Protein AF-A0A1F9I8T6-F1 (afdb_monomer_lite)

pLDDT: mean 89.86, std 13.38, range [41.59, 98.38]

Structure (mmCIF, N/CA/C/O backbone):
data_AF-A0A1F9I8T6-F1
#
_entry.id   AF-A0A1F9I8T6-F1
#
loop_
_atom_site.group_PDB
_atom_site.id
_atom_site.type_symbol
_atom_site.label_atom_id
_atom_site.label_alt_id
_atom_site.label_comp_id
_atom_site.label_asym_id
_atom_site.label_entity_id
_atom_site.label_seq_id
_atom_site.pdbx_PDB_ins_code
_atom_site.Cartn_x
_atom_site.Cartn_y
_atom_site.Cartn_z
_atom_site.occupancy
_atom_site.B_iso_or_equiv
_atom_site.auth_seq_id
_atom_site.auth_comp_id
_atom_site.auth_asym_id
_atom_site.auth_atom_id
_atom_site.pdbx_PDB_model_num
ATOM 1 N N . MET A 1 1 ? 24.699 9.417 10.605 1.00 42.31 1 MET A N 1
ATOM 2 C CA . MET A 1 1 ? 23.934 8.700 9.565 1.00 42.31 1 MET A CA 1
ATOM 3 C C . MET A 1 1 ? 23.118 9.756 8.842 1.00 42.31 1 MET A C 1
ATOM 5 O O . MET A 1 1 ? 22.477 10.539 9.529 1.00 42.31 1 MET A O 1
ATOM 9 N N . LEU A 1 2 ? 23.258 9.899 7.523 1.00 41.59 2 LEU A N 1
ATOM 10 C CA . LEU A 1 2 ? 22.459 10.871 6.771 1.00 41.59 2 LEU A CA 1
ATOM 11 C C . LEU A 1 2 ? 21.016 10.363 6.734 1.00 41.59 2 LEU A C 1
ATOM 13 O O . LEU A 1 2 ? 20.786 9.213 6.368 1.00 41.59 2 LEU A O 1
ATOM 17 N N . ASP A 1 3 ? 20.078 11.199 7.163 1.00 48.91 3 ASP A N 1
ATOM 18 C CA . ASP A 1 3 ? 18.652 10.894 7.163 1.00 48.91 3 ASP A CA 1
ATOM 19 C C . ASP A 1 3 ? 18.120 10.993 5.726 1.00 48.91 3 ASP A C 1
ATOM 21 O O . ASP A 1 3 ? 17.873 12.085 5.207 1.00 48.91 3 ASP A O 1
ATOM 25 N N . GLY A 1 4 ? 18.015 9.840 5.061 1.00 51.62 4 GLY A N 1
ATOM 26 C CA . GLY A 1 4 ? 17.557 9.725 3.675 1.00 51.62 4 GLY A CA 1
ATOM 27 C C . GLY A 1 4 ? 16.160 10.304 3.441 1.00 51.62 4 GLY A C 1
ATOM 28 O O . GLY A 1 4 ? 15.880 10.752 2.330 1.00 51.62 4 GLY A O 1
ATOM 29 N N . SER A 1 5 ? 15.327 10.383 4.487 1.00 48.72 5 SER A N 1
ATOM 30 C CA . SER A 1 5 ? 13.974 10.948 4.413 1.00 48.72 5 SER A CA 1
ATOM 31 C C . SER A 1 5 ? 13.971 12.459 4.136 1.00 48.72 5 SER A C 1
ATOM 33 O O . SER A 1 5 ? 13.034 12.979 3.534 1.00 48.72 5 SER A O 1
ATOM 35 N N . LYS A 1 6 ? 15.053 13.169 4.493 1.00 47.25 6 LYS A N 1
ATOM 36 C CA . LYS A 1 6 ? 15.204 14.623 4.287 1.00 47.25 6 LYS A CA 1
ATOM 37 C C . LYS A 1 6 ? 15.767 15.005 2.923 1.00 47.25 6 LYS A C 1
ATOM 39 O O . LYS A 1 6 ? 15.744 16.178 2.565 1.00 47.25 6 LYS A O 1
ATOM 44 N N . LEU A 1 7 ? 16.288 14.039 2.167 1.00 55.56 7 LEU A N 1
ATOM 45 C CA . LEU A 1 7 ? 16.941 14.289 0.880 1.00 55.56 7 LEU A CA 1
ATOM 46 C C . LEU A 1 7 ? 15.952 14.349 -0.294 1.00 55.56 7 LEU A C 1
ATOM 48 O O . LEU A 1 7 ? 16.379 14.549 -1.427 1.00 55.56 7 LEU A O 1
ATOM 52 N N . GLY A 1 8 ? 14.645 14.173 -0.047 1.00 53.62 8 GLY A N 1
ATOM 53 C CA . GLY A 1 8 ? 13.623 14.150 -1.103 1.00 53.62 8 GLY A CA 1
ATOM 54 C C . GLY A 1 8 ? 13.831 13.017 -2.109 1.00 53.62 8 GLY A C 1
ATOM 55 O O . GLY A 1 8 ? 13.248 13.018 -3.187 1.00 53.62 8 GLY A O 1
ATOM 56 N N . ILE A 1 9 ? 14.689 12.063 -1.758 1.00 56.34 9 ILE A N 1
ATOM 57 C CA . ILE A 1 9 ? 14.973 10.889 -2.549 1.00 56.34 9 ILE A CA 1
ATOM 58 C C . ILE A 1 9 ? 13.778 9.945 -2.370 1.00 56.34 9 ILE A C 1
ATOM 60 O O . ILE A 1 9 ? 13.543 9.488 -1.248 1.00 56.34 9 ILE A O 1
ATOM 64 N N . PRO A 1 10 ? 13.022 9.627 -3.434 1.00 57.72 10 PRO A N 1
ATOM 65 C CA . PRO A 1 10 ? 12.021 8.582 -3.363 1.00 57.72 10 PRO A CA 1
ATOM 66 C C . PRO A 1 10 ? 12.758 7.261 -3.120 1.00 57.72 10 PRO A C 1
ATOM 68 O O . PRO A 1 10 ? 13.314 6.649 -4.027 1.00 57.72 10 PRO A O 1
ATOM 71 N N . TYR A 1 11 ? 12.790 6.832 -1.864 1.00 54.19 11 TYR A N 1
ATOM 72 C CA . TYR A 1 11 ? 13.303 5.540 -1.439 1.00 54.19 11 TYR A CA 1
ATOM 73 C C . TYR A 1 11 ? 12.283 4.935 -0.488 1.00 54.19 11 TYR A C 1
ATOM 75 O O . TYR A 1 11 ? 12.175 5.343 0.666 1.00 54.19 11 TYR A O 1
ATOM 83 N N . SER A 1 12 ? 11.503 3.977 -0.986 1.00 60.12 12 SER A N 1
ATOM 84 C CA . SER A 1 12 ? 10.642 3.176 -0.124 1.00 60.12 12 SER A CA 1
ATOM 85 C C . SER A 1 12 ? 11.394 1.920 0.298 1.00 60.12 12 SER A C 1
ATOM 87 O O . SER A 1 12 ? 11.712 1.071 -0.535 1.00 60.12 12 SER A O 1
ATOM 89 N N . SER A 1 13 ? 11.650 1.773 1.597 1.00 60.97 13 SER A N 1
ATOM 90 C CA . SER A 1 13 ? 12.089 0.501 2.187 1.00 60.97 13 SER A CA 1
ATOM 91 C C . SER A 1 13 ? 10.970 -0.548 2.209 1.00 60.97 13 SER A C 1
ATOM 93 O O . SER A 1 13 ? 11.243 -1.736 2.370 1.00 60.97 13 SER A O 1
ATOM 95 N N . ASN A 1 14 ? 9.717 -0.126 2.010 1.00 71.81 14 ASN A N 1
ATOM 96 C CA . ASN A 1 14 ? 8.541 -0.976 2.108 1.00 71.81 14 ASN A CA 1
ATOM 97 C C . ASN A 1 14 ? 7.966 -1.238 0.717 1.00 71.81 14 ASN A C 1
ATOM 99 O O . ASN A 1 14 ? 7.405 -0.349 0.072 1.00 71.81 14 ASN A O 1
ATOM 103 N N . MET A 1 15 ? 8.096 -2.476 0.254 1.00 79.94 15 MET A N 1
ATOM 104 C CA . MET A 1 15 ? 7.555 -2.916 -1.026 1.00 79.94 15 MET A CA 1
ATOM 105 C C . MET A 1 15 ? 7.013 -4.336 -0.916 1.00 79.94 15 MET A C 1
ATOM 107 O O . MET A 1 15 ? 7.636 -5.218 -0.326 1.00 79.94 15 MET A O 1
ATOM 111 N N . VAL A 1 16 ? 5.846 -4.562 -1.516 1.00 89.12 16 VAL A N 1
ATOM 112 C CA . VAL A 1 16 ? 5.342 -5.910 -1.774 1.00 89.12 16 VAL A CA 1
ATOM 113 C C . VAL A 1 16 ? 5.932 -6.363 -3.098 1.00 89.12 16 VAL A C 1
ATOM 115 O O . VAL A 1 16 ? 5.702 -5.736 -4.129 1.00 89.12 16 VAL A O 1
ATOM 118 N N . VAL A 1 17 ? 6.675 -7.466 -3.077 1.00 91.69 17 VAL A N 1
ATOM 119 C CA . VAL A 1 17 ? 7.301 -8.026 -4.277 1.00 91.69 17 VAL A CA 1
ATOM 120 C C . VAL A 1 17 ? 6.781 -9.437 -4.504 1.00 91.69 17 VAL A C 1
ATOM 122 O O . VAL A 1 17 ? 6.760 -10.266 -3.596 1.00 91.69 17 VAL A O 1
ATOM 125 N N . VAL A 1 18 ? 6.385 -9.725 -5.742 1.00 94.38 18 VAL A N 1
ATOM 126 C CA . VAL A 1 18 ? 5.931 -11.048 -6.174 1.00 94.38 18 VAL A CA 1
ATOM 127 C C . VAL A 1 18 ? 6.653 -11.452 -7.453 1.00 94.38 18 VAL A C 1
ATOM 129 O O . VAL A 1 18 ? 6.978 -10.625 -8.303 1.00 94.38 18 VAL A O 1
ATOM 132 N N . ARG A 1 19 ? 6.908 -12.752 -7.621 1.00 95.94 19 ARG A N 1
ATOM 133 C CA . ARG A 1 19 ? 7.426 -13.271 -8.892 1.00 95.94 19 ARG A CA 1
ATOM 134 C C . ARG A 1 19 ? 6.360 -13.096 -9.971 1.00 95.94 19 ARG A C 1
ATOM 136 O O . ARG A 1 19 ? 5.257 -13.612 -9.806 1.00 95.94 19 ARG A O 1
ATOM 143 N N . LYS A 1 20 ? 6.716 -12.488 -11.107 1.00 94.00 20 LYS A N 1
ATOM 144 C CA . LYS A 1 20 ? 5.810 -12.326 -12.260 1.00 94.00 20 LYS A CA 1
ATOM 145 C C . LYS A 1 20 ? 5.119 -13.635 -12.658 1.00 94.00 20 LYS A C 1
ATOM 147 O O . LYS A 1 20 ? 3.902 -13.699 -12.713 1.00 94.00 20 LYS A O 1
ATOM 152 N N . SER A 1 21 ? 5.879 -14.723 -12.772 1.00 96.81 21 SER A N 1
ATOM 153 C CA . SER A 1 21 ? 5.321 -16.037 -13.118 1.00 96.81 21 SER A CA 1
ATOM 154 C C . SER A 1 21 ? 4.344 -16.605 -12.080 1.00 96.81 21 SER A C 1
ATOM 156 O O . SER A 1 21 ? 3.495 -17.426 -12.420 1.00 96.81 21 SER A O 1
ATOM 158 N N . TYR A 1 22 ? 4.459 -16.202 -10.810 1.00 98.00 22 TYR A N 1
ATOM 159 C CA . TYR A 1 22 ? 3.483 -16.563 -9.786 1.00 98.00 22 TYR A CA 1
ATOM 160 C C . TYR A 1 22 ? 2.212 -15.727 -9.932 1.00 98.00 22 TYR A C 1
ATOM 162 O O . TYR A 1 22 ? 1.128 -16.302 -9.888 1.00 98.00 22 TYR A O 1
ATOM 170 N N . LEU A 1 23 ? 2.348 -14.414 -10.154 1.00 96.62 23 LEU A N 1
ATOM 171 C CA . LEU A 1 23 ? 1.227 -13.514 -10.430 1.00 96.62 23 LEU A CA 1
ATOM 172 C C . LEU A 1 23 ? 0.425 -13.975 -11.653 1.00 96.62 23 LEU A C 1
ATOM 174 O O . LEU A 1 23 ? -0.792 -14.093 -11.560 1.00 96.62 23 LEU A O 1
ATOM 178 N N . ASP A 1 24 ? 1.099 -14.317 -12.751 1.00 96.00 24 ASP A N 1
ATOM 179 C CA . ASP A 1 24 ? 0.453 -14.766 -13.989 1.00 96.00 24 ASP A CA 1
ATOM 180 C C . ASP A 1 24 ? -0.389 -16.036 -13.772 1.00 96.00 24 ASP A C 1
ATOM 182 O O . ASP A 1 24 ? -1.477 -16.170 -14.326 1.00 96.00 24 ASP A O 1
ATOM 186 N N . ARG A 1 25 ? 0.088 -16.966 -12.930 1.00 98.19 25 ARG A N 1
ATOM 187 C CA . ARG A 1 25 ? -0.608 -18.234 -12.639 1.00 98.19 25 ARG A CA 1
ATOM 188 C C . ARG A 1 25 ? -1.634 -18.150 -11.509 1.00 98.19 25 ARG A C 1
ATOM 190 O O . ARG A 1 25 ? -2.525 -18.986 -11.454 1.00 98.19 25 ARG A O 1
ATOM 197 N N . ASN A 1 26 ? -1.492 -17.196 -10.591 1.00 98.06 26 ASN A N 1
ATOM 198 C CA . ASN A 1 26 ? -2.265 -17.131 -9.344 1.00 98.06 26 ASN A CA 1
ATOM 199 C C . ASN A 1 26 ? -2.853 -15.733 -9.128 1.00 98.06 26 ASN A C 1
ATOM 201 O O . ASN A 1 26 ? -2.856 -15.217 -8.007 1.00 98.06 26 ASN A O 1
ATOM 205 N N . ARG A 1 27 ? -3.320 -15.094 -10.207 1.00 96.31 27 ARG A N 1
ATOM 206 C CA . ARG A 1 27 ? -3.734 -13.685 -10.188 1.00 96.31 27 ARG A CA 1
ATOM 207 C C . ARG A 1 27 ? -4.767 -13.388 -9.106 1.00 96.31 27 ARG A C 1
ATOM 209 O O . ARG A 1 27 ? -4.621 -12.395 -8.404 1.00 96.31 27 ARG A O 1
ATOM 216 N N . GLU A 1 28 ? -5.771 -14.245 -8.939 1.00 97.12 28 GLU A N 1
ATOM 217 C CA . GLU A 1 28 ? -6.809 -14.063 -7.919 1.00 97.12 28 GLU A CA 1
ATOM 218 C C . GLU A 1 28 ? -6.242 -14.116 -6.494 1.00 97.12 28 GLU A C 1
ATOM 220 O O . GLU A 1 28 ? -6.558 -13.258 -5.671 1.00 97.12 28 GLU A O 1
ATOM 225 N N . THR A 1 29 ? -5.345 -15.062 -6.210 1.00 98.31 29 THR A N 1
ATOM 226 C CA . THR A 1 29 ? -4.670 -15.167 -4.910 1.00 98.31 29 THR A CA 1
ATOM 227 C C . THR A 1 29 ? -3.882 -13.901 -4.596 1.00 98.31 29 THR A C 1
ATOM 229 O O . THR A 1 29 ? -4.024 -13.338 -3.511 1.00 98.31 29 THR A O 1
ATOM 232 N N . VAL A 1 30 ? -3.083 -13.410 -5.552 1.00 97.81 30 VAL A N 1
ATOM 233 C CA . VAL A 1 30 ? -2.313 -12.173 -5.353 1.00 97.81 30 VAL A CA 1
ATOM 234 C C . VAL A 1 30 ? -3.250 -10.971 -5.226 1.00 97.81 30 VAL A C 1
ATOM 236 O O . VAL A 1 30 ? -3.041 -10.126 -4.363 1.00 97.81 30 VAL A O 1
ATOM 239 N N . ARG A 1 31 ? -4.334 -10.914 -6.006 1.00 97.00 31 ARG A N 1
ATOM 240 C CA . ARG A 1 31 ? -5.356 -9.868 -5.886 1.00 97.00 31 ARG A CA 1
ATOM 241 C C . ARG A 1 31 ? -5.981 -9.843 -4.491 1.00 97.00 31 ARG A C 1
ATOM 243 O O . ARG A 1 31 ? -6.075 -8.776 -3.894 1.00 97.00 31 ARG A O 1
ATOM 250 N N . ASN A 1 32 ? -6.374 -10.995 -3.952 1.00 98.00 32 ASN A N 1
ATOM 251 C CA . ASN A 1 32 ? -6.946 -11.096 -2.607 1.00 98.00 32 ASN A CA 1
ATOM 252 C C . ASN A 1 32 ? -5.929 -10.723 -1.520 1.00 98.00 32 ASN A C 1
ATOM 254 O O . ASN A 1 32 ? -6.296 -10.067 -0.548 1.00 98.00 32 ASN A O 1
ATOM 258 N N . PHE A 1 33 ? -4.650 -11.052 -1.713 1.00 97.88 33 PHE A N 1
ATOM 259 C CA . PHE A 1 33 ? -3.579 -10.566 -0.847 1.00 97.88 33 PHE A CA 1
ATOM 260 C C . PHE A 1 33 ? -3.470 -9.033 -0.877 1.00 97.88 33 PHE A C 1
ATOM 262 O O . PHE A 1 33 ? -3.454 -8.404 0.178 1.00 97.88 33 PHE A O 1
ATOM 269 N N . ILE A 1 34 ? -3.467 -8.409 -2.061 1.00 97.31 34 ILE A N 1
ATOM 270 C CA . ILE A 1 34 ? -3.413 -6.943 -2.178 1.00 97.31 34 ILE A CA 1
ATOM 271 C C . ILE A 1 34 ? -4.657 -6.288 -1.563 1.00 97.31 34 ILE A C 1
ATOM 273 O O . ILE A 1 34 ? -4.517 -5.281 -0.875 1.00 97.31 34 ILE A O 1
ATOM 277 N N . LYS A 1 35 ? -5.853 -6.876 -1.711 1.00 98.06 35 LYS A N 1
ATOM 278 C CA . LYS A 1 35 ? -7.057 -6.406 -1.000 1.00 98.06 35 LYS A CA 1
ATOM 279 C C . LYS A 1 35 ? -6.847 -6.377 0.513 1.00 98.06 35 LYS A C 1
ATOM 281 O O . LYS A 1 35 ? -7.148 -5.363 1.132 1.00 98.06 35 LYS A O 1
ATOM 286 N N . ALA A 1 36 ? -6.298 -7.452 1.081 1.00 98.31 36 ALA A N 1
ATOM 287 C CA . ALA A 1 36 ? -6.013 -7.534 2.511 1.00 98.31 36 ALA A CA 1
ATOM 288 C C . ALA A 1 36 ? -4.962 -6.503 2.956 1.00 98.31 36 ALA A C 1
ATOM 290 O O . ALA A 1 36 ? -5.101 -5.913 4.023 1.00 98.31 36 ALA A O 1
ATOM 291 N N . VAL A 1 37 ? -3.938 -6.240 2.135 1.00 96.94 37 VAL A N 1
ATOM 292 C CA . VAL A 1 37 ? -2.950 -5.179 2.404 1.00 96.94 37 VAL A CA 1
ATOM 293 C C . VAL A 1 37 ? -3.615 -3.802 2.419 1.00 96.94 37 VAL A C 1
ATOM 295 O O . VAL A 1 37 ? -3.418 -3.043 3.364 1.00 96.94 37 VAL A O 1
ATOM 298 N N . VAL A 1 38 ? -4.426 -3.485 1.406 1.00 97.62 38 VAL A N 1
ATOM 299 C CA . VAL A 1 38 ? -5.142 -2.203 1.316 1.00 97.62 38 VAL A CA 1
ATOM 300 C C . VAL A 1 38 ? -6.078 -2.019 2.510 1.00 97.62 38 VAL A C 1
ATOM 302 O O . VAL A 1 38 ? -6.031 -0.978 3.163 1.00 97.62 38 VAL A O 1
ATOM 305 N N . GLU A 1 39 ? -6.896 -3.017 2.836 1.00 98.31 39 GLU A N 1
ATOM 306 C CA . GLU A 1 39 ? -7.782 -2.979 4.005 1.00 98.31 39 GLU A CA 1
ATOM 307 C C . GLU A 1 39 ? -6.991 -2.843 5.311 1.00 98.31 39 GLU A C 1
ATOM 309 O O . GLU A 1 39 ? -7.339 -2.025 6.159 1.00 98.31 39 GLU A O 1
ATOM 314 N N . GLY A 1 40 ? -5.866 -3.552 5.435 1.00 97.75 40 GLY A N 1
ATOM 315 C CA . GLY A 1 40 ? -4.950 -3.430 6.565 1.00 97.75 40 GLY A CA 1
ATOM 316 C C . GLY A 1 40 ? -4.408 -2.011 6.749 1.00 97.75 40 GLY A C 1
ATOM 317 O O . GLY A 1 40 ? -4.361 -1.536 7.879 1.00 97.75 40 GLY A O 1
ATOM 318 N N . ILE A 1 41 ? -4.064 -1.304 5.665 1.00 96.81 41 ILE A N 1
ATOM 319 C CA . ILE A 1 41 ? -3.630 0.105 5.709 1.00 96.81 41 ILE A CA 1
ATOM 320 C C . ILE A 1 41 ? -4.760 1.018 6.206 1.00 96.81 41 ILE A C 1
ATOM 322 O O . ILE A 1 41 ? -4.527 1.883 7.055 1.00 96.81 41 ILE A O 1
ATOM 326 N N . HIS A 1 42 ? -5.985 0.818 5.712 1.00 98.25 42 HIS A N 1
ATOM 327 C CA . HIS A 1 42 ? -7.143 1.601 6.150 1.00 98.25 42 HIS A CA 1
ATOM 328 C C . HIS A 1 42 ? -7.428 1.358 7.632 1.00 98.25 42 HIS A C 1
ATOM 330 O O . HIS A 1 42 ? -7.493 2.298 8.424 1.00 98.25 42 HIS A O 1
ATOM 336 N N . TYR A 1 43 ? -7.506 0.091 8.036 1.00 98.06 43 TYR A N 1
ATOM 337 C CA . TYR A 1 43 ? -7.706 -0.277 9.429 1.00 98.06 43 TYR A CA 1
ATOM 338 C C . TYR A 1 43 ? -6.600 0.302 10.316 1.00 98.06 43 TYR A C 1
ATOM 340 O O . TYR A 1 43 ? -6.897 0.889 11.357 1.00 98.06 43 TYR A O 1
ATOM 348 N N . TYR A 1 44 ? -5.338 0.177 9.894 1.00 96.88 44 TYR A N 1
ATOM 349 C CA . TYR A 1 44 ? -4.173 0.686 10.610 1.00 96.88 44 TYR A CA 1
ATOM 350 C C . TYR A 1 44 ? -4.312 2.178 10.925 1.00 96.88 44 TYR A C 1
ATOM 352 O O . TYR A 1 44 ? -4.174 2.572 12.086 1.00 96.88 44 TYR A O 1
ATOM 360 N N . LYS A 1 45 ? -4.648 2.984 9.912 1.00 96.31 45 LYS A N 1
ATOM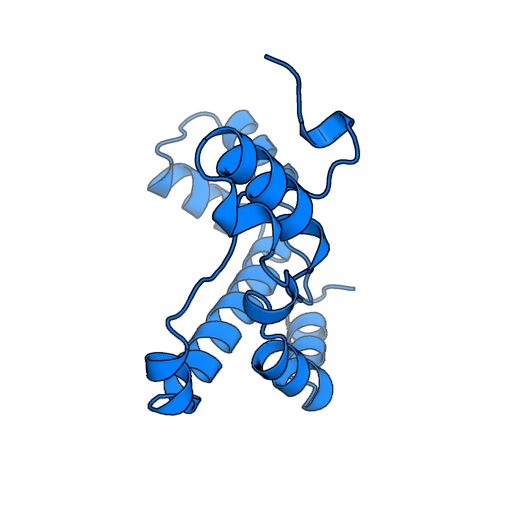 361 C CA . LYS A 1 45 ? -4.821 4.436 10.037 1.00 96.31 45 LYS A CA 1
ATOM 362 C C . LYS A 1 45 ? -6.02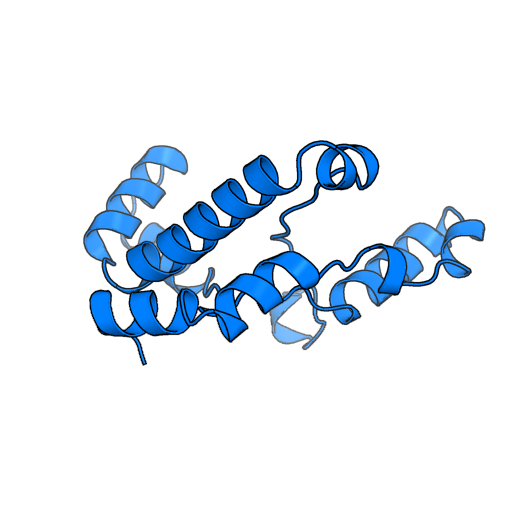6 4.827 10.882 1.00 96.31 45 LYS A C 1
ATOM 364 O O . LYS A 1 45 ? -5.920 5.739 11.696 1.00 96.31 45 LYS A O 1
ATOM 369 N N . ALA A 1 46 ? -7.154 4.146 10.702 1.00 97.56 46 ALA A N 1
ATOM 370 C CA . ALA A 1 46 ? -8.383 4.462 11.421 1.00 97.56 46 ALA A CA 1
ATOM 371 C C . ALA A 1 46 ? -8.349 4.027 12.896 1.00 97.56 46 ALA A C 1
ATOM 373 O O . ALA A 1 46 ? -9.026 4.621 13.731 1.00 97.56 46 ALA A O 1
ATOM 374 N N . ASN A 1 47 ? -7.545 3.016 13.245 1.00 97.31 47 ASN A N 1
ATOM 375 C CA . ASN A 1 47 ? -7.566 2.380 14.565 1.00 97.31 47 ASN A CA 1
ATOM 376 C C . ASN A 1 47 ? -6.227 2.514 15.305 1.00 97.31 47 ASN A C 1
ATOM 378 O O . ASN A 1 47 ? -5.633 1.510 15.706 1.00 97.31 47 ASN A O 1
ATOM 382 N N . LYS A 1 48 ? -5.767 3.753 15.536 1.00 96.38 48 LYS A N 1
ATOM 383 C CA . LYS A 1 48 ? -4.459 4.056 16.158 1.00 96.38 48 LYS A CA 1
ATOM 384 C C . LYS A 1 48 ? -4.153 3.194 17.391 1.00 96.38 48 LYS A C 1
ATOM 386 O O . LYS A 1 48 ? -3.126 2.529 17.421 1.00 96.38 48 LYS A O 1
ATOM 391 N N . GLU A 1 49 ? -5.037 3.145 18.390 1.00 97.75 49 GLU A N 1
ATOM 392 C CA . GLU A 1 49 ? -4.766 2.401 19.635 1.00 97.75 49 GLU A CA 1
ATOM 393 C C . GLU A 1 49 ? -4.602 0.892 19.427 1.00 97.75 49 GLU A C 1
ATOM 395 O O . GLU A 1 49 ? -3.790 0.251 20.097 1.00 97.75 49 GLU A O 1
ATOM 400 N N . PHE A 1 50 ? -5.354 0.305 18.494 1.00 97.88 50 PHE A N 1
ATOM 401 C CA . PHE A 1 50 ? -5.161 -1.096 18.135 1.00 97.88 50 PHE A CA 1
ATOM 402 C C . PHE A 1 50 ? -3.817 -1.283 17.429 1.00 97.88 50 PHE A C 1
ATOM 404 O O . PHE A 1 50 ? -3.050 -2.175 17.791 1.00 97.88 50 PHE A O 1
ATOM 411 N N . SER A 1 51 ? -3.514 -0.419 16.460 1.00 97.31 51 SER A N 1
ATOM 412 C CA . SER A 1 51 ? -2.262 -0.445 15.706 1.00 97.31 51 SER A CA 1
ATOM 413 C C . SER A 1 51 ? -1.044 -0.325 16.619 1.00 97.31 51 SER A C 1
ATOM 415 O O . SER A 1 51 ? -0.112 -1.111 16.480 1.00 97.31 51 SER A O 1
ATOM 417 N N . LEU A 1 52 ? -1.077 0.564 17.618 1.00 97.75 52 LEU A N 1
ATOM 418 C CA . LEU A 1 52 ? -0.013 0.694 18.619 1.00 97.75 52 LEU A CA 1
ATOM 419 C C . LEU A 1 52 ? 0.192 -0.599 19.412 1.00 97.75 52 LEU A C 1
ATOM 421 O O . LEU A 1 52 ? 1.327 -1.034 19.582 1.00 97.75 52 LEU A O 1
ATOM 425 N N . LYS A 1 53 ? -0.886 -1.272 19.839 1.00 97.75 53 LYS A N 1
ATOM 426 C CA . LYS A 1 53 ? -0.779 -2.572 20.528 1.00 97.75 53 LYS A CA 1
ATOM 427 C C . LYS A 1 53 ? -0.126 -3.635 19.642 1.00 97.75 53 LYS A C 1
ATOM 429 O O . LYS A 1 53 ? 0.679 -4.429 20.128 1.00 97.75 53 LYS A O 1
ATOM 434 N N . VAL A 1 54 ? -0.468 -3.660 18.353 1.00 97.12 54 VAL A N 1
ATOM 435 C CA . VAL A 1 54 ? 0.118 -4.586 17.373 1.00 97.12 54 VAL A CA 1
ATOM 436 C C . VAL A 1 54 ? 1.600 -4.278 17.145 1.00 97.12 54 VAL A C 1
ATOM 438 O O . VAL A 1 54 ? 2.416 -5.196 17.237 1.00 97.12 54 VAL A O 1
ATOM 441 N N . ILE A 1 55 ? 1.955 -3.006 16.929 1.00 95.81 55 ILE A N 1
ATOM 442 C CA . ILE A 1 55 ? 3.343 -2.533 16.799 1.00 95.81 55 ILE A CA 1
ATOM 443 C C . ILE A 1 55 ? 4.154 -2.954 18.027 1.00 95.81 55 ILE A C 1
ATOM 445 O O . ILE A 1 55 ? 5.142 -3.673 17.889 1.00 95.81 55 ILE A O 1
ATOM 449 N N . SER A 1 56 ? 3.701 -2.599 19.233 1.00 97.31 56 SER A N 1
ATOM 450 C CA . SER A 1 56 ? 4.377 -2.949 20.487 1.00 97.31 56 SER A CA 1
ATOM 451 C C . SER A 1 56 ? 4.601 -4.451 20.629 1.00 97.31 56 SER A C 1
ATOM 453 O O . SER A 1 56 ? 5.700 -4.882 20.978 1.00 97.31 56 SER A O 1
ATOM 455 N N . LYS A 1 57 ? 3.590 -5.267 20.301 1.00 97.81 57 LYS A N 1
ATOM 456 C CA . LYS A 1 57 ? 3.684 -6.729 20.385 1.00 97.81 57 LYS A CA 1
ATOM 457 C C . LYS A 1 57 ? 4.739 -7.298 19.436 1.00 97.81 57 LYS A C 1
ATOM 459 O O . LYS A 1 57 ? 5.568 -8.097 19.868 1.00 97.81 57 LYS A O 1
ATOM 464 N N . TYR A 1 58 ? 4.689 -6.943 18.152 1.00 96.69 58 TYR A N 1
ATOM 465 C CA . TYR A 1 58 ? 5.538 -7.579 17.139 1.00 96.69 58 TYR A CA 1
ATOM 466 C C . TYR A 1 58 ? 6.940 -6.974 17.057 1.00 96.69 58 TYR A C 1
ATOM 468 O O . TYR A 1 58 ? 7.890 -7.702 16.779 1.00 96.69 58 TYR A O 1
ATOM 476 N N . MET A 1 59 ? 7.093 -5.686 17.369 1.00 94.19 59 MET A N 1
ATOM 477 C CA . MET A 1 59 ? 8.395 -5.012 17.420 1.00 94.19 59 MET A CA 1
ATOM 478 C C . MET A 1 59 ? 9.046 -5.072 18.808 1.00 94.19 59 MET A C 1
ATOM 480 O O . MET A 1 59 ? 10.168 -4.605 18.973 1.00 94.19 59 MET A O 1
ATOM 484 N N . ARG A 1 60 ? 8.369 -5.669 19.802 1.00 96.69 60 ARG A N 1
ATOM 485 C CA . ARG A 1 60 ? 8.820 -5.760 21.205 1.00 96.69 60 ARG A CA 1
ATOM 486 C C . ARG A 1 60 ? 9.129 -4.389 21.818 1.00 96.69 60 ARG A C 1
ATOM 488 O O . ARG A 1 60 ? 10.050 -4.250 22.617 1.00 96.69 60 ARG A O 1
ATOM 495 N N . ILE A 1 61 ? 8.342 -3.385 21.439 1.00 96.19 61 ILE A N 1
ATOM 496 C CA . ILE A 1 61 ? 8.459 -2.018 21.944 1.00 96.19 61 ILE A CA 1
ATOM 497 C C . ILE A 1 61 ? 7.602 -1.896 23.205 1.00 96.19 61 ILE A C 1
ATOM 499 O O . ILE A 1 61 ? 6.380 -2.048 23.153 1.00 96.19 61 ILE A O 1
ATOM 503 N N . THR A 1 62 ? 8.245 -1.607 24.333 1.00 96.06 62 THR A N 1
ATOM 504 C CA . THR A 1 62 ? 7.583 -1.364 25.625 1.00 96.06 62 THR A CA 1
ATOM 505 C C . THR A 1 62 ? 7.272 0.111 25.858 1.00 96.06 62 THR A C 1
ATOM 507 O O . THR A 1 62 ? 6.353 0.426 26.607 1.00 96.06 62 THR A O 1
ATOM 510 N N . 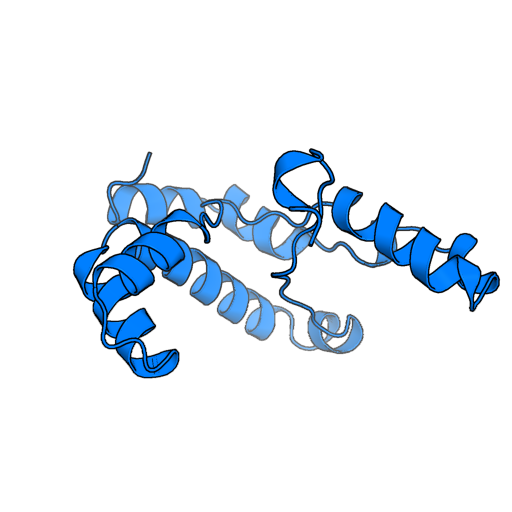ASP A 1 63 ? 8.033 1.005 25.225 1.00 97.38 63 ASP A N 1
ATOM 511 C CA . ASP A 1 63 ? 7.842 2.449 25.313 1.00 97.38 63 ASP A CA 1
ATOM 512 C C . ASP A 1 63 ? 6.753 2.909 24.335 1.00 97.38 63 ASP A C 1
ATOM 514 O O . ASP A 1 63 ? 6.850 2.718 23.119 1.00 97.38 63 ASP A O 1
ATOM 518 N N . ARG A 1 64 ? 5.697 3.524 24.868 1.00 95.19 64 ARG A N 1
ATOM 519 C CA . ARG A 1 64 ? 4.583 4.005 24.054 1.00 95.19 64 ARG A CA 1
ATOM 520 C C . ARG A 1 64 ? 5.011 5.104 23.085 1.00 95.19 64 ARG A C 1
ATOM 522 O O . ARG A 1 64 ? 4.511 5.115 21.963 1.00 95.19 64 ARG A O 1
ATOM 529 N N . GLU A 1 65 ? 5.903 6.006 23.479 1.00 96.94 65 GLU A N 1
ATOM 530 C CA . GLU A 1 65 ? 6.315 7.119 22.619 1.00 96.94 65 GLU A CA 1
ATOM 531 C C . GLU A 1 65 ? 7.031 6.605 21.369 1.00 96.94 65 GLU A C 1
ATOM 533 O O . GLU A 1 65 ? 6.726 7.050 20.263 1.00 96.94 65 GLU A O 1
ATOM 538 N N . VAL A 1 66 ? 7.870 5.577 21.527 1.00 96.12 66 VAL A N 1
ATOM 539 C CA . VAL A 1 66 ? 8.559 4.899 20.417 1.00 96.12 66 VAL A CA 1
ATOM 540 C C . VAL A 1 66 ? 7.567 4.190 19.486 1.00 96.12 66 VAL A C 1
ATOM 542 O O . VAL A 1 66 ? 7.719 4.223 18.262 1.00 96.12 66 VAL A O 1
ATOM 545 N N . ALA A 1 67 ? 6.521 3.562 20.033 1.00 96.25 67 ALA A N 1
ATOM 546 C CA . ALA A 1 67 ? 5.472 2.945 19.218 1.00 96.25 67 ALA A CA 1
ATOM 547 C C . ALA A 1 67 ? 4.655 3.999 18.450 1.00 96.25 67 ALA A C 1
ATOM 549 O O . ALA A 1 67 ? 4.292 3.785 17.294 1.00 96.25 67 ALA A O 1
ATOM 550 N N . GLU A 1 68 ? 4.381 5.148 19.072 1.00 96.75 68 GLU A N 1
ATOM 551 C CA . GLU A 1 68 ? 3.694 6.263 18.422 1.00 96.75 68 GLU A CA 1
ATOM 552 C C . GLU A 1 68 ? 4.542 6.944 17.347 1.00 96.75 68 GLU A C 1
ATOM 554 O O . GLU A 1 68 ? 3.997 7.370 16.329 1.00 96.75 68 GLU A O 1
ATOM 559 N N . GLU A 1 69 ? 5.854 7.040 17.549 1.00 94.06 69 GLU A N 1
ATOM 560 C CA . GLU A 1 69 ? 6.788 7.509 16.529 1.00 94.06 69 GLU A CA 1
ATOM 56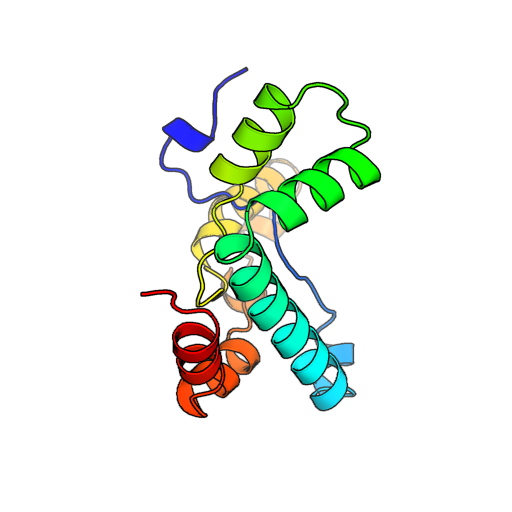1 C C . GLU A 1 69 ? 6.786 6.576 15.319 1.00 94.06 69 GLU A C 1
ATOM 563 O O . GLU A 1 69 ? 6.543 7.047 14.211 1.00 94.06 69 GLU A O 1
ATOM 568 N N . ASN A 1 70 ? 6.895 5.259 15.537 1.00 90.56 70 ASN A N 1
ATOM 569 C CA . ASN A 1 70 ? 6.753 4.269 14.465 1.00 90.56 70 ASN A CA 1
ATOM 570 C C . ASN A 1 70 ? 5.410 4.422 13.742 1.00 90.56 70 ASN A C 1
ATOM 572 O O . ASN A 1 70 ? 5.354 4.401 12.516 1.00 90.56 70 ASN A O 1
ATOM 576 N N . PHE A 1 71 ? 4.318 4.628 14.483 1.00 93.56 71 PHE A N 1
ATOM 577 C CA . PHE A 1 71 ? 3.012 4.808 13.859 1.00 93.56 71 PHE A CA 1
ATOM 578 C C . PHE A 1 71 ? 2.968 6.025 12.915 1.00 93.56 71 PHE A C 1
ATOM 580 O O . PHE A 1 71 ? 2.361 5.960 11.846 1.00 93.56 71 PHE A O 1
ATOM 587 N N . ARG A 1 72 ? 3.604 7.136 13.312 1.00 91.19 72 ARG A N 1
ATOM 588 C CA . ARG A 1 72 ? 3.675 8.373 12.517 1.00 91.19 72 ARG A CA 1
ATOM 589 C C . ARG A 1 72 ? 4.635 8.267 11.336 1.00 91.19 72 ARG A C 1
ATOM 591 O O . ARG A 1 72 ? 4.349 8.840 10.293 1.00 91.19 72 ARG A O 1
ATOM 598 N N . GLU A 1 73 ? 5.762 7.584 11.511 1.00 86.69 73 GLU A N 1
ATOM 599 C CA . GLU A 1 73 ? 6.791 7.450 10.477 1.00 86.69 73 GLU A CA 1
ATOM 600 C C . GLU A 1 73 ? 6.314 6.562 9.318 1.00 86.69 73 GLU A C 1
ATOM 602 O O . GLU A 1 73 ? 6.522 6.892 8.151 1.00 86.69 73 GLU A O 1
ATOM 607 N N . TYR A 1 74 ? 5.605 5.469 9.618 1.00 85.44 74 TYR A N 1
ATOM 608 C CA . TYR A 1 74 ? 5.057 4.562 8.606 1.00 85.44 74 TYR A CA 1
ATOM 609 C C . TYR A 1 74 ? 3.686 5.036 8.093 1.00 85.44 74 TYR A C 1
ATOM 611 O O . TYR A 1 74 ? 2.648 4.400 8.305 1.00 85.44 74 TYR A O 1
ATOM 619 N N . ASP A 1 75 ? 3.694 6.168 7.387 1.00 85.88 75 ASP A N 1
ATOM 620 C CA . ASP A 1 75 ? 2.510 6.777 6.774 1.00 85.88 75 ASP A CA 1
ATOM 621 C 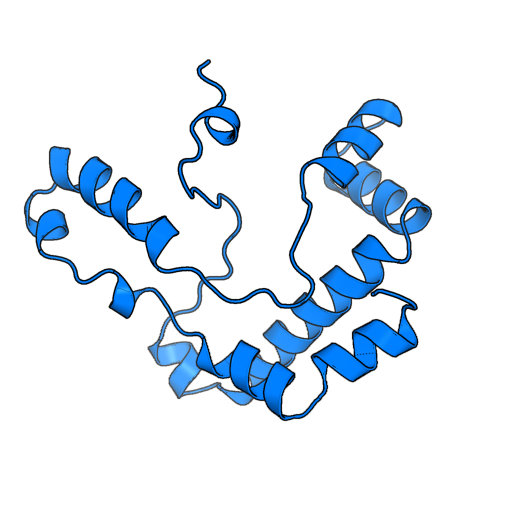C . ASP A 1 75 ? 2.171 6.148 5.408 1.00 85.88 75 ASP A C 1
ATOM 623 O O . ASP A 1 75 ? 2.441 6.699 4.341 1.00 85.88 75 ASP A O 1
ATOM 627 N N . PHE A 1 76 ? 1.597 4.942 5.421 1.00 89.56 76 PHE A N 1
ATOM 628 C CA . PHE A 1 76 ? 1.235 4.236 4.187 1.00 89.56 76 PHE A CA 1
ATOM 629 C C . PHE A 1 76 ? 0.119 4.960 3.410 1.00 89.56 76 PHE A C 1
ATOM 631 O O . PHE A 1 76 ? -0.925 5.244 3.992 1.00 89.56 76 PHE A O 1
ATOM 638 N N . PRO A 1 77 ? 0.235 5.198 2.094 1.00 91.75 77 PRO A N 1
ATOM 639 C CA . PRO A 1 77 ? -0.853 5.795 1.318 1.00 91.75 77 PRO A CA 1
ATOM 640 C C . PRO A 1 77 ? -2.082 4.871 1.256 1.00 91.75 77 PRO A C 1
ATOM 642 O O . PRO A 1 77 ? -1.952 3.665 1.050 1.00 91.75 77 PRO A O 1
ATOM 645 N N . LEU A 1 78 ? -3.293 5.442 1.353 1.00 94.31 78 LEU A N 1
ATOM 646 C CA . LEU A 1 78 ? -4.559 4.689 1.219 1.00 94.31 78 LEU A CA 1
ATOM 647 C C . LEU A 1 78 ? -4.712 4.028 -0.157 1.00 94.31 78 LEU A C 1
ATOM 649 O O . LEU A 1 78 ? -5.348 2.984 -0.287 1.00 94.31 78 LEU A O 1
ATOM 653 N N . ARG A 1 79 ? -4.092 4.630 -1.178 1.00 94.75 79 ARG A N 1
ATOM 654 C CA . ARG A 1 79 ? -3.950 4.087 -2.531 1.00 94.75 79 ARG A CA 1
ATOM 655 C C . ARG A 1 79 ? -2.480 3.708 -2.752 1.00 94.75 79 ARG A C 1
ATOM 657 O O . ARG A 1 79 ? -1.719 4.546 -3.236 1.00 94.75 79 ARG A O 1
ATOM 664 N N . PRO A 1 80 ? -2.042 2.493 -2.371 1.00 92.38 80 PRO A N 1
ATOM 665 C CA . PRO A 1 80 ? -0.632 2.109 -2.387 1.00 92.38 80 PRO A CA 1
ATOM 666 C C . PRO A 1 80 ? -0.149 1.731 -3.790 1.00 92.38 80 PRO A C 1
ATOM 668 O O . PRO A 1 80 ? 0.240 0.593 -4.046 1.00 92.38 80 PRO A O 1
ATOM 671 N N . TYR A 1 81 ? -0.187 2.689 -4.717 1.00 91.81 81 TYR A N 1
ATOM 672 C CA . TYR A 1 81 ? 0.394 2.516 -6.042 1.00 91.81 81 TYR A CA 1
ATOM 673 C C . TYR A 1 81 ? 1.918 2.380 -5.937 1.00 91.81 81 TYR A C 1
ATOM 675 O O . TYR A 1 81 ? 2.555 3.171 -5.235 1.00 91.81 81 TYR A O 1
ATOM 683 N N . PRO A 1 82 ? 2.524 1.401 -6.630 1.00 88.81 82 PRO A N 1
ATOM 684 C CA . PRO A 1 82 ? 3.972 1.342 -6.729 1.00 88.81 82 PRO A CA 1
ATOM 685 C C . PRO A 1 82 ? 4.484 2.530 -7.556 1.00 88.81 82 PRO A C 1
ATOM 687 O O . PRO A 1 82 ? 3.850 2.933 -8.532 1.00 88.81 82 PRO A O 1
ATOM 690 N N . ALA A 1 83 ? 5.641 3.070 -7.176 1.00 84.25 83 ALA A N 1
ATOM 691 C CA . ALA A 1 83 ? 6.274 4.195 -7.859 1.00 84.25 83 ALA A CA 1
ATOM 692 C C . ALA A 1 83 ? 7.559 3.732 -8.556 1.00 84.25 83 ALA A C 1
ATOM 694 O O . ALA A 1 83 ? 8.398 3.054 -7.952 1.00 84.25 83 ALA A O 1
ATOM 695 N N . ARG A 1 84 ? 7.717 4.091 -9.834 1.00 82.94 84 ARG A N 1
ATOM 696 C CA . ARG A 1 84 ? 8.898 3.736 -10.645 1.00 82.94 84 ARG A CA 1
ATOM 697 C C . ARG A 1 84 ? 10.168 4.407 -10.129 1.00 82.94 84 ARG A C 1
ATOM 699 O O . ARG A 1 84 ? 11.260 3.854 -10.241 1.00 82.94 84 ARG A O 1
ATOM 706 N N . GLU A 1 85 ? 10.006 5.580 -9.528 1.00 81.88 85 GLU A N 1
ATOM 707 C CA . GLU A 1 85 ? 11.066 6.453 -9.041 1.00 81.88 85 GLU A CA 1
ATOM 708 C C . GLU A 1 85 ? 11.896 5.761 -7.949 1.00 81.88 85 GLU A C 1
ATOM 710 O O . GLU A 1 85 ? 13.084 6.037 -7.805 1.00 81.88 85 GLU A O 1
ATOM 715 N N . TYR A 1 86 ? 11.310 4.783 -7.244 1.00 82.25 86 TYR A N 1
ATOM 716 C CA . TYR A 1 86 ? 11.995 3.989 -6.221 1.00 82.25 86 TYR A CA 1
ATOM 717 C C . TYR A 1 86 ? 13.091 3.067 -6.765 1.00 82.25 86 TYR A C 1
ATOM 719 O O . TYR A 1 86 ? 13.921 2.600 -5.988 1.00 82.25 86 TYR A O 1
ATOM 727 N N . PHE A 1 87 ? 13.122 2.792 -8.070 1.00 85.50 87 PHE A N 1
ATOM 728 C CA . PHE A 1 87 ? 1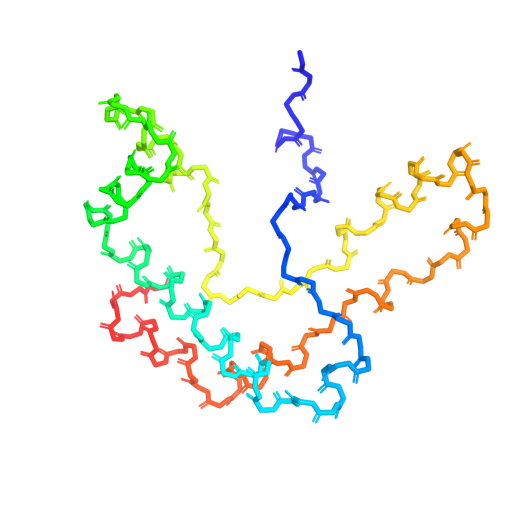4.086 1.858 -8.659 1.00 85.50 87 PHE A CA 1
ATOM 729 C C . PHE A 1 87 ? 15.306 2.542 -9.276 1.00 85.50 87 PHE A C 1
ATOM 731 O O . PHE A 1 87 ? 16.328 1.882 -9.460 1.00 85.50 87 PHE A O 1
ATOM 738 N N . GLU A 1 88 ? 15.249 3.848 -9.551 1.00 84.38 88 GLU A N 1
ATOM 739 C CA . GLU A 1 88 ? 16.340 4.563 -10.225 1.00 84.38 88 GLU A CA 1
ATOM 740 C C . GLU A 1 88 ? 17.632 4.538 -9.398 1.00 84.38 88 GLU A C 1
ATOM 742 O O . GLU A 1 88 ? 18.683 4.138 -9.899 1.00 84.38 88 GLU A O 1
ATOM 747 N N . LEU A 1 89 ? 17.557 4.874 -8.109 1.00 85.06 89 LEU A N 1
ATOM 748 C CA . LEU A 1 89 ? 18.732 4.877 -7.234 1.00 85.06 89 LEU A CA 1
ATOM 749 C C . LEU A 1 89 ? 19.288 3.480 -6.939 1.00 85.06 89 LEU A C 1
ATOM 751 O O . LEU A 1 89 ? 20.500 3.311 -7.076 1.00 85.06 89 LEU A O 1
ATOM 755 N N . PRO A 1 90 ? 18.475 2.457 -6.596 1.00 86.31 90 PRO A N 1
ATOM 756 C CA . PRO A 1 90 ? 18.981 1.092 -6.477 1.00 86.31 90 PRO A CA 1
ATOM 757 C C . PRO A 1 90 ? 19.681 0.593 -7.745 1.00 86.31 90 PRO A C 1
ATOM 759 O O . PRO A 1 90 ? 20.727 -0.047 -7.642 1.00 86.31 90 PRO A O 1
ATOM 762 N N . ILE A 1 91 ? 19.153 0.909 -8.935 1.00 90.62 91 ILE A N 1
ATOM 763 C CA . ILE A 1 91 ? 19.791 0.556 -10.211 1.00 90.62 91 ILE A CA 1
ATOM 764 C C . ILE A 1 91 ? 21.170 1.213 -10.331 1.00 90.62 91 ILE A C 1
ATOM 766 O O . ILE A 1 91 ? 22.134 0.530 -10.681 1.00 90.62 91 ILE A O 1
ATOM 770 N N . GLN A 1 92 ? 21.288 2.505 -10.008 1.00 90.25 92 GLN A N 1
ATOM 771 C CA . GLN A 1 92 ? 22.574 3.207 -10.024 1.00 90.25 92 GLN A CA 1
ATOM 772 C C . GLN A 1 92 ? 23.559 2.596 -9.022 1.00 90.25 92 GLN A C 1
ATOM 774 O O . GLN A 1 92 ? 24.680 2.256 -9.394 1.00 90.25 92 GLN A O 1
ATOM 779 N N . GLU A 1 93 ? 23.139 2.388 -7.772 1.00 89.94 93 GLU A N 1
ATOM 780 C CA . GLU A 1 93 ? 24.000 1.877 -6.701 1.00 89.94 93 GLU A CA 1
ATOM 781 C C . GLU A 1 93 ? 24.487 0.447 -6.961 1.00 89.94 93 GLU A C 1
ATOM 783 O O . GLU A 1 93 ? 25.680 0.161 -6.824 1.00 89.94 93 GLU A O 1
ATOM 788 N N . VAL A 1 94 ? 23.603 -0.451 -7.408 1.00 91.25 94 VAL A N 1
ATOM 789 C CA . VAL A 1 94 ? 23.998 -1.806 -7.826 1.00 91.25 94 VAL A CA 1
ATOM 790 C C . VAL A 1 94 ? 24.888 -1.740 -9.069 1.00 91.25 94 VAL A C 1
ATOM 792 O O . VAL A 1 94 ? 25.893 -2.450 -9.146 1.00 91.25 94 VAL A O 1
ATOM 795 N N . GLY A 1 95 ? 24.579 -0.836 -10.001 1.00 94.38 95 GLY A N 1
ATOM 796 C CA . GLY A 1 95 ? 25.330 -0.594 -11.230 1.00 94.38 95 GLY A CA 1
ATOM 797 C C . GLY A 1 95 ? 26.802 -0.232 -11.021 1.00 94.38 95 GLY A C 1
ATOM 798 O O . GLY A 1 95 ? 27.637 -0.574 -11.857 1.00 94.38 95 GLY A O 1
ATOM 799 N N . ARG A 1 96 ? 27.154 0.374 -9.877 1.00 94.31 96 ARG A N 1
ATOM 800 C CA . ARG A 1 96 ? 28.553 0.677 -9.505 1.00 94.31 96 ARG A CA 1
ATOM 801 C C . ARG A 1 96 ? 29.407 -0.583 -9.358 1.00 94.31 96 ARG A C 1
ATOM 803 O O . ARG A 1 96 ? 30.610 -0.530 -9.591 1.00 94.31 96 ARG A O 1
ATOM 810 N N . LYS A 1 97 ? 28.796 -1.700 -8.952 1.00 95.44 97 LYS A N 1
ATOM 811 C CA . LYS A 1 97 ? 29.453 -3.011 -8.804 1.00 95.44 97 LYS A CA 1
ATOM 812 C C . LYS A 1 97 ? 29.152 -3.945 -9.972 1.00 95.44 97 LYS A C 1
ATOM 814 O O . LYS A 1 97 ? 29.977 -4.787 -10.304 1.00 95.44 97 LYS A O 1
ATOM 819 N N . GLU A 1 98 ? 27.979 -3.801 -10.579 1.00 95.06 98 GLU A N 1
ATOM 820 C CA . GLU A 1 98 ? 27.475 -4.660 -11.644 1.00 95.06 98 GLU A CA 1
ATOM 821 C C . GLU A 1 98 ? 26.943 -3.807 -12.815 1.00 95.06 98 GLU A C 1
ATOM 823 O O . GLU A 1 98 ? 25.737 -3.562 -12.918 1.00 95.06 98 GLU A O 1
ATOM 828 N N . PRO A 1 99 ? 27.824 -3.339 -13.722 1.00 95.00 99 PRO A N 1
ATOM 829 C CA . PRO A 1 99 ? 27.468 -2.360 -14.751 1.00 95.00 99 PRO A CA 1
ATOM 830 C C . PRO A 1 99 ? 26.337 -2.785 -15.692 1.00 95.00 99 PRO A C 1
ATOM 832 O O . PRO A 1 99 ? 25.676 -1.926 -16.276 1.00 95.00 99 PRO A O 1
ATOM 835 N N . ARG A 1 100 ? 26.064 -4.093 -15.847 1.00 94.50 100 ARG A N 1
ATOM 836 C CA . ARG A 1 100 ? 24.943 -4.557 -16.687 1.00 94.50 100 ARG A CA 1
ATOM 837 C C . ARG A 1 100 ? 23.584 -4.082 -16.167 1.00 94.50 100 ARG A C 1
ATOM 839 O O . ARG A 1 100 ? 22.676 -3.898 -16.972 1.00 94.50 100 ARG A O 1
ATOM 846 N N . VAL A 1 101 ? 23.463 -3.840 -14.858 1.00 93.56 101 VAL A N 1
ATOM 847 C CA . VAL A 1 101 ? 22.224 -3.371 -14.218 1.00 93.56 101 VAL A CA 1
ATOM 848 C C . VAL A 1 101 ? 21.868 -1.943 -14.638 1.00 93.56 101 VAL A C 1
ATOM 850 O O . VAL A 1 101 ? 20.694 -1.608 -14.702 1.00 93.56 101 VAL A O 1
ATOM 853 N N . LEU A 1 102 ? 22.839 -1.119 -15.045 1.00 93.06 102 LEU A N 1
ATOM 854 C CA . LEU A 1 102 ? 22.581 0.256 -15.502 1.00 93.06 102 LEU A CA 1
ATOM 855 C C . LEU A 1 102 ? 21.721 0.332 -16.771 1.00 93.06 102 LEU A C 1
ATOM 857 O O . LEU A 1 102 ? 21.131 1.369 -17.058 1.00 93.06 102 LEU A O 1
ATOM 861 N N . LYS A 1 103 ? 21.649 -0.757 -17.544 1.00 93.75 103 LYS A N 1
ATOM 862 C CA . LYS A 1 103 ? 20.801 -0.848 -18.742 1.00 93.75 103 LYS A CA 1
ATOM 863 C C . LYS A 1 103 ? 19.366 -1.240 -18.405 1.00 93.75 103 LYS A C 1
ATOM 865 O O . LYS A 1 103 ? 18.550 -1.416 -19.310 1.00 93.75 103 LYS A O 1
ATOM 870 N N . GLU A 1 104 ? 19.061 -1.463 -17.129 1.00 91.56 104 GLU A N 1
ATOM 871 C CA . GLU A 1 104 ? 17.789 -2.031 -16.757 1.00 91.56 104 GLU A CA 1
ATOM 872 C C . GLU A 1 104 ? 16.655 -1.000 -16.838 1.00 91.56 104 GLU A C 1
ATOM 874 O O . GLU A 1 104 ? 16.727 0.045 -16.208 1.00 91.56 104 GLU A O 1
ATOM 879 N N . ASN A 1 105 ? 15.569 -1.310 -17.562 1.00 89.19 105 ASN A N 1
ATOM 880 C CA . ASN A 1 105 ? 14.344 -0.506 -17.510 1.00 89.19 105 ASN A CA 1
ATOM 881 C C . ASN A 1 105 ? 13.654 -0.631 -16.126 1.00 89.19 105 ASN A C 1
ATOM 883 O O . ASN A 1 105 ? 13.249 -1.754 -15.794 1.00 89.19 105 ASN A O 1
ATOM 887 N N . PRO A 1 106 ? 13.478 0.471 -15.361 1.00 86.69 106 PRO A N 1
ATOM 888 C CA . PRO A 1 106 ? 12.773 0.484 -14.075 1.00 86.69 106 PRO A CA 1
ATOM 889 C C . PRO A 1 106 ? 11.326 -0.019 -14.146 1.00 86.69 106 PRO A C 1
ATOM 891 O O . PRO A 1 106 ? 10.867 -0.693 -13.227 1.00 86.69 106 PRO A O 1
ATOM 894 N N . GLU A 1 107 ? 10.631 0.225 -15.263 1.00 87.81 107 GLU A N 1
ATOM 895 C CA . GLU A 1 107 ? 9.227 -0.176 -15.457 1.00 87.81 107 GLU A CA 1
ATOM 896 C C . GLU A 1 107 ? 9.012 -1.682 -15.310 1.00 87.81 107 GLU A C 1
ATOM 898 O O . GLU A 1 107 ? 7.929 -2.132 -14.953 1.00 87.81 107 GLU A O 1
ATOM 903 N N . ARG A 1 108 ? 10.047 -2.500 -15.545 1.00 88.62 108 ARG A N 1
ATOM 904 C CA . ARG A 1 108 ? 9.915 -3.956 -15.403 1.00 88.62 108 ARG A CA 1
ATOM 905 C C . ARG A 1 108 ? 9.604 -4.389 -13.966 1.00 88.62 108 ARG A C 1
ATOM 907 O O . ARG A 1 108 ? 9.188 -5.529 -13.765 1.00 88.62 108 ARG A O 1
ATOM 914 N N . PHE A 1 109 ? 9.931 -3.543 -12.988 1.00 88.06 109 PHE A N 1
ATOM 915 C CA . PHE A 1 109 ? 9.810 -3.831 -11.560 1.00 88.06 109 PHE A CA 1
ATOM 916 C C . PHE A 1 109 ? 8.505 -3.287 -10.967 1.00 88.06 109 PHE A C 1
ATOM 918 O O . PHE A 1 109 ? 8.245 -3.484 -9.781 1.00 88.06 109 PHE A O 1
ATOM 925 N N . VAL A 1 110 ? 7.677 -2.635 -11.788 1.00 90.31 110 VAL A N 1
ATOM 926 C CA . VAL A 1 110 ? 6.437 -1.982 -11.379 1.00 90.31 110 VAL A CA 1
ATOM 927 C C . VAL A 1 110 ? 5.256 -2.695 -12.033 1.00 90.31 110 VAL A C 1
ATOM 929 O O . VAL A 1 110 ? 5.172 -2.801 -13.253 1.00 90.31 110 VAL A O 1
ATOM 932 N N . ASP A 1 111 ? 4.316 -3.173 -11.219 1.00 91.88 111 ASP A N 1
ATOM 933 C CA . ASP A 1 111 ? 3.020 -3.671 -11.689 1.00 91.88 111 ASP A CA 1
ATOM 934 C C . ASP A 1 111 ? 1.904 -3.021 -10.868 1.00 91.88 111 ASP A C 1
ATOM 936 O O . ASP A 1 111 ? 1.622 -3.411 -9.734 1.00 91.88 111 ASP A O 1
ATOM 940 N N . SER A 1 112 ? 1.265 -2.011 -11.458 1.00 93.12 112 SER A N 1
ATOM 941 C CA . SER A 1 112 ? 0.142 -1.297 -10.842 1.00 93.12 112 SER A CA 1
ATOM 942 C C . SER A 1 112 ? -1.210 -1.960 -11.114 1.00 93.12 112 SER A C 1
ATOM 944 O O . SER A 1 112 ? -2.227 -1.461 -10.638 1.00 93.12 112 SER A O 1
ATOM 946 N N . SER A 1 113 ? -1.266 -3.057 -11.882 1.00 94.62 113 SER A N 1
ATOM 947 C CA . SER A 1 113 ? -2.526 -3.590 -12.420 1.00 94.62 113 SER A CA 1
ATOM 948 C C . SER A 1 113 ? -3.501 -4.035 -11.333 1.00 94.62 113 SER A C 1
ATOM 950 O O . SER A 1 113 ? -4.706 -3.867 -11.494 1.00 94.62 113 SER A O 1
ATOM 952 N N . LEU A 1 114 ? -2.998 -4.579 -10.222 1.00 96.19 114 LEU A N 1
ATOM 953 C CA . LEU A 1 114 ? -3.839 -5.029 -9.113 1.00 96.19 114 LEU A CA 1
ATOM 954 C C . LEU A 1 114 ? -4.383 -3.862 -8.288 1.00 96.19 114 LEU A C 1
ATOM 956 O O . LEU A 1 114 ? -5.563 -3.861 -7.964 1.00 96.19 114 LEU A O 1
ATOM 960 N N . VAL A 1 115 ? -3.552 -2.868 -7.962 1.00 96.31 115 VAL A N 1
ATOM 961 C CA . VAL A 1 115 ? -4.003 -1.687 -7.203 1.00 96.31 115 VAL A CA 1
ATOM 962 C C . VAL A 1 115 ? -4.978 -0.865 -8.041 1.00 96.31 115 VAL A C 1
ATOM 964 O O . VAL A 1 115 ? -6.027 -0.478 -7.536 1.00 96.31 115 VAL A O 1
ATOM 967 N N . LYS A 1 116 ? -4.681 -0.693 -9.335 1.00 97.06 116 LYS A N 1
ATOM 968 C CA . LYS A 1 116 ? -5.559 -0.019 -10.293 1.00 97.06 116 LYS A CA 1
ATOM 969 C C . LYS A 1 116 ? -6.935 -0.682 -10.378 1.00 97.06 116 LYS A C 1
ATOM 971 O O . LYS A 1 116 ? -7.937 0.008 -10.268 1.00 97.06 116 LYS A O 1
ATOM 976 N N . ASP A 1 117 ? -6.987 -2.009 -10.502 1.00 96.62 117 ASP A N 1
ATOM 977 C CA . ASP A 1 117 ? -8.252 -2.757 -10.510 1.00 96.62 117 ASP A CA 1
ATOM 978 C C . ASP A 1 117 ? -9.079 -2.515 -9.233 1.00 96.62 117 ASP A C 1
ATOM 980 O O . ASP A 1 117 ? -10.290 -2.313 -9.298 1.00 96.62 117 ASP A O 1
ATOM 984 N N . LEU A 1 118 ? -8.443 -2.482 -8.058 1.00 98.12 118 LEU A N 1
ATOM 985 C CA . LEU A 1 118 ? -9.143 -2.206 -6.797 1.00 98.12 118 LEU A CA 1
ATOM 986 C C . LEU A 1 118 ? -9.643 -0.762 -6.688 1.00 98.12 118 LEU A C 1
ATOM 988 O O . LEU A 1 118 ? -10.697 -0.523 -6.096 1.00 98.12 118 LEU A O 1
ATOM 992 N N . ASP A 1 119 ? -8.902 0.192 -7.238 1.00 97.44 119 ASP A N 1
ATOM 993 C CA . ASP A 1 119 ? -9.298 1.599 -7.266 1.00 97.44 119 ASP A CA 1
ATOM 994 C C . ASP A 1 119 ? -10.484 1.804 -8.223 1.00 97.44 119 ASP A C 1
ATOM 996 O O . ASP A 1 119 ? -11.534 2.302 -7.821 1.00 97.44 119 ASP A O 1
ATOM 1000 N N . GLU A 1 120 ? -10.377 1.303 -9.459 1.00 97.50 120 GLU A N 1
ATOM 1001 C CA . GLU A 1 120 ? -11.407 1.431 -10.502 1.00 97.50 120 GLU A CA 1
ATOM 1002 C C . GLU A 1 120 ? -12.701 0.677 -10.162 1.00 97.50 120 GLU A C 1
ATOM 1004 O O . GLU A 1 120 ? -13.793 1.138 -10.491 1.00 97.50 120 GLU A O 1
ATOM 1009 N N . THR A 1 121 ? -12.613 -0.456 -9.455 1.00 97.38 121 THR A N 1
ATOM 1010 C CA . THR A 1 121 ? -13.799 -1.179 -8.952 1.00 97.38 121 THR A CA 1
ATOM 1011 C C . THR A 1 121 ? -14.437 -0.521 -7.723 1.00 97.38 121 THR A C 1
ATOM 1013 O O . THR A 1 121 ? -15.464 -0.996 -7.234 1.00 97.38 121 THR A O 1
ATOM 1016 N N . GLY A 1 122 ? -13.851 0.563 -7.202 1.00 97.88 122 GLY A N 1
ATOM 1017 C CA . GLY A 1 122 ? -14.353 1.301 -6.044 1.00 97.88 122 GLY A CA 1
ATOM 1018 C C . GLY A 1 122 ? -14.111 0.608 -4.701 1.00 97.88 122 GLY A C 1
ATOM 1019 O O . GLY A 1 122 ? -14.677 1.026 -3.690 1.00 97.88 122 GLY A O 1
ATOM 1020 N N . PHE A 1 123 ? -13.280 -0.440 -4.656 1.00 98.38 123 PHE A N 1
ATOM 1021 C CA . PHE A 1 123 ? -12.952 -1.150 -3.418 1.00 98.38 123 PHE A CA 1
ATOM 1022 C C . PHE A 1 123 ? -12.221 -0.233 -2.430 1.00 98.38 123 PHE A C 1
ATOM 1024 O O . PHE A 1 123 ? -12.594 -0.183 -1.260 1.00 98.38 123 PHE A O 1
ATOM 1031 N N . ILE A 1 124 ? -11.231 0.533 -2.903 1.00 98.38 124 ILE A N 1
ATOM 1032 C CA . ILE A 1 124 ? -10.453 1.445 -2.047 1.00 98.38 124 ILE A CA 1
ATOM 1033 C C . ILE A 1 124 ? -11.343 2.558 -1.477 1.00 98.38 124 ILE A C 1
ATOM 1035 O O . ILE A 1 124 ? -11.344 2.812 -0.275 1.00 98.38 124 ILE A O 1
ATOM 1039 N N . GLU A 1 125 ? -12.168 3.168 -2.328 1.00 98.12 125 GLU A N 1
ATOM 1040 C CA . GLU A 1 125 ? -13.114 4.214 -1.927 1.00 98.12 125 GLU A CA 1
ATOM 1041 C C . GLU A 1 125 ? -14.157 3.700 -0.923 1.00 98.12 125 GLU A C 1
ATOM 1043 O O . GLU A 1 125 ? -14.529 4.379 0.035 1.00 98.12 125 GLU A O 1
ATOM 1048 N N . LYS A 1 126 ? -14.641 2.469 -1.114 1.00 98.31 126 LYS A N 1
ATOM 1049 C CA . LYS A 1 126 ? -15.528 1.816 -0.151 1.00 98.31 126 LYS A CA 1
ATOM 1050 C C . LYS A 1 126 ? -14.859 1.711 1.227 1.00 98.31 126 LYS A C 1
ATOM 1052 O O . LYS A 1 126 ? -15.476 2.130 2.200 1.00 98.31 126 LYS A O 1
ATOM 1057 N N . LEU A 1 127 ? -13.617 1.226 1.300 1.00 98.38 127 LEU A N 1
ATOM 1058 C CA . LEU A 1 127 ? -12.883 1.112 2.564 1.00 98.38 127 LEU A CA 1
ATOM 1059 C C . LEU A 1 127 ? -12.637 2.477 3.213 1.00 98.38 127 LEU A C 1
ATOM 1061 O O . LEU A 1 127 ? -12.830 2.622 4.415 1.00 98.38 127 LEU A O 1
ATOM 1065 N N . SER A 1 128 ? -12.256 3.490 2.430 1.00 98.12 128 SER A N 1
ATOM 1066 C CA . SER A 1 128 ? -12.070 4.855 2.943 1.00 98.12 128 SER A CA 1
ATOM 1067 C C . SER A 1 128 ? -13.335 5.362 3.640 1.00 98.12 128 SER A C 1
ATOM 1069 O O . SER A 1 128 ? -13.267 5.819 4.779 1.00 98.12 128 SER A O 1
ATOM 1071 N N . ARG A 1 129 ? -14.513 5.156 3.036 1.00 97.94 129 ARG A N 1
ATOM 1072 C CA . ARG A 1 129 ? -15.804 5.499 3.657 1.00 97.94 129 ARG A CA 1
ATOM 1073 C C . ARG A 1 129 ? -16.125 4.654 4.890 1.00 97.94 129 ARG A C 1
ATOM 1075 O O . ARG A 1 129 ? -16.541 5.215 5.898 1.00 97.94 129 ARG A O 1
ATOM 1082 N N . GLU A 1 130 ? -15.935 3.336 4.827 1.00 98.12 130 GLU A N 1
ATOM 1083 C CA . GLU A 1 130 ? -16.212 2.419 5.947 1.00 98.12 130 GLU A CA 1
ATOM 1084 C C . GLU A 1 130 ? -15.359 2.732 7.183 1.00 98.12 130 GLU A C 1
ATOM 1086 O O . GLU A 1 130 ? -15.858 2.684 8.305 1.00 98.12 130 GLU A O 1
ATOM 1091 N N . TYR A 1 131 ? -14.096 3.109 6.978 1.00 97.94 131 TYR A N 1
ATOM 1092 C CA . TYR A 1 131 ? -13.159 3.458 8.046 1.00 97.94 131 TYR A CA 1
ATOM 1093 C C . TYR A 1 131 ? -13.134 4.955 8.396 1.00 97.94 131 TYR A C 1
ATOM 1095 O O . TYR A 1 131 ? -12.376 5.357 9.278 1.00 97.94 131 TYR A O 1
ATOM 1103 N N . GLY A 1 132 ? -13.950 5.788 7.740 1.00 97.06 132 GLY A N 1
ATOM 1104 C CA . GLY A 1 132 ? -14.029 7.228 8.010 1.00 97.06 132 GLY A CA 1
ATOM 1105 C C . GLY A 1 132 ? -12.760 8.011 7.648 1.00 97.06 132 GLY A C 1
ATOM 1106 O O . GLY A 1 132 ? -12.460 9.027 8.275 1.00 97.06 132 GLY A O 1
ATOM 1107 N N . LEU A 1 133 ? -12.006 7.534 6.658 1.00 94.06 133 LEU A N 1
ATOM 1108 C CA . LEU A 1 133 ? -10.772 8.140 6.164 1.00 94.06 133 LEU A CA 1
ATOM 1109 C C . LEU A 1 133 ? -11.081 9.022 4.944 1.00 94.06 133 LEU A C 1
ATOM 1111 O O . LEU A 1 133 ? -11.929 8.673 4.123 1.00 94.06 133 LEU A O 1
ATOM 1115 N N . LYS A 1 134 ? -10.420 10.181 4.860 1.00 76.56 134 LYS A N 1
ATOM 1116 C CA . LYS A 1 134 ? -10.549 11.147 3.758 1.00 76.56 134 LYS A CA 1
ATOM 1117 C C . LYS A 1 134 ? -9.341 11.086 2.836 1.00 76.56 134 LYS A C 1
ATOM 1119 O O . LYS A 1 134 ? -8.227 10.889 3.371 1.00 76.56 134 LYS A O 1
#

Radius of gyration: 17.43 Å; chains: 1; bounding box: 46×33×44 Å

Sequence (134 aa):
MLDGSKLGIPYSSNMVVVRKSYLDRNRETVRNFIKAVVEGIHYYKANKEFSLKVISKYMRITDREVAEENFREYDFPLRPYPAREYFELPIQEVGRKEPRVLKENPERFVDSSLVKDLDETGFIEKLSREYGLK

Secondary structure (DSSP, 8-state):
---GGGGT----S------HHHHHH-HHHHHHHHHHHHHHHHHHHH-HHHHHHHHHHHHT---HHHHHHHHHH----SS----GGGGHHHHHHHHTT-GGGGG--GGGG---HHHHHHHHTTHHHHHHHHTT--

Foldseek 3Di:
DDDPVVVPQPADPDDDADDPVCCVVPVVVVLVVVLVVLLCLLCLVLPVVVVLVVQCVVVVPPDSVVSVVVSVVPNQDSLNADDLSNVQVVLVVVCVVVVVSVPDDSVVRGDRPSSVVCVVVCVSVVSCVVSVHD